Protein AF-A0A4R9VDP4-F1 (afdb_monomer_lite)

Structure (mmCIF, N/CA/C/O backbone):
data_AF-A0A4R9VDP4-F1
#
_entry.id   AF-A0A4R9VDP4-F1
#
loop_
_atom_site.group_PDB
_atom_site.id
_atom_site.type_symbol
_atom_site.label_atom_id
_atom_site.label_alt_id
_atom_site.label_comp_id
_atom_site.label_asym_id
_atom_site.label_entity_id
_atom_site.label_seq_id
_atom_site.pdbx_PDB_ins_code
_atom_site.Cartn_x
_atom_site.Cartn_y
_atom_site.Cartn_z
_atom_site.occupancy
_atom_site.B_iso_or_equiv
_atom_site.auth_seq_id
_atom_site.auth_comp_id
_atom_site.auth_asym_id
_atom_site.auth_atom_id
_atom_site.pdbx_PDB_model_num
ATOM 1 N N . MET A 1 1 ? -4.371 5.108 30.693 1.00 53.44 1 MET A N 1
ATOM 2 C CA . MET A 1 1 ? -3.640 4.528 29.548 1.00 53.44 1 MET A CA 1
ATOM 3 C C . MET A 1 1 ? -4.678 3.857 28.670 1.00 53.44 1 MET A C 1
ATOM 5 O O . MET A 1 1 ? -5.369 2.988 29.178 1.00 53.44 1 MET A O 1
ATOM 9 N N . THR A 1 2 ? -4.873 4.322 27.438 1.00 74.31 2 THR A N 1
ATOM 10 C CA . THR A 1 2 ? -5.838 3.727 26.499 1.00 74.31 2 THR A CA 1
ATOM 11 C C . THR A 1 2 ? -5.316 2.366 26.051 1.00 74.31 2 THR A C 1
ATOM 13 O O . THR A 1 2 ? -4.155 2.267 25.656 1.00 74.31 2 THR A O 1
ATOM 16 N N . GLU A 1 3 ? -6.136 1.321 26.150 1.00 79.31 3 GLU A N 1
ATOM 17 C CA . GLU A 1 3 ? -5.791 0.001 25.617 1.00 79.31 3 GLU A CA 1
ATOM 18 C C . GLU A 1 3 ? -5.588 0.103 24.094 1.00 79.31 3 GLU A C 1
ATOM 20 O O . GLU A 1 3 ? -6.396 0.747 23.419 1.00 79.31 3 GLU A O 1
ATOM 25 N N . PRO A 1 4 ? -4.505 -0.466 23.530 1.00 78.75 4 PRO A N 1
ATOM 26 C CA . PRO A 1 4 ? -4.232 -0.351 22.106 1.00 78.75 4 PRO A CA 1
ATOM 27 C C . PRO A 1 4 ? -5.311 -1.077 21.300 1.00 78.75 4 PRO A C 1
ATOM 29 O O . PRO A 1 4 ? -5.594 -2.255 21.524 1.00 78.75 4 PRO A O 1
ATOM 32 N N . SER A 1 5 ? -5.899 -0.372 20.335 1.00 83.88 5 SER A N 1
ATOM 33 C CA . SER A 1 5 ? -6.857 -0.945 19.393 1.00 83.88 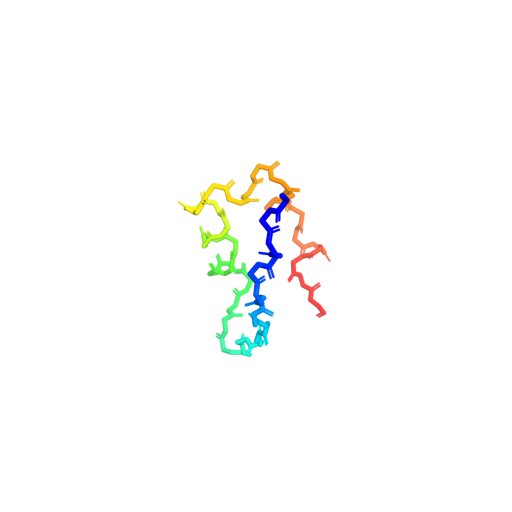5 SER A CA 1
ATOM 34 C C . SER A 1 5 ? -6.239 -2.141 18.661 1.00 83.88 5 SER A C 1
ATOM 36 O O . SER A 1 5 ? -5.111 -2.067 18.170 1.00 83.88 5 SER A O 1
ATOM 38 N N . ARG A 1 6 ? -6.978 -3.251 18.557 1.00 88.75 6 ARG A N 1
ATOM 39 C CA . ARG A 1 6 ? -6.532 -4.442 17.822 1.00 88.75 6 ARG A CA 1
ATOM 40 C C . ARG A 1 6 ? -6.463 -4.130 16.324 1.00 88.75 6 ARG A C 1
ATOM 42 O O . ARG A 1 6 ? -7.495 -3.927 15.693 1.00 88.75 6 ARG A O 1
ATOM 49 N N . VAL A 1 7 ? -5.257 -4.121 15.761 1.00 87.38 7 VAL A N 1
ATOM 50 C CA . VAL A 1 7 ? -5.031 -3.962 14.316 1.00 87.38 7 VAL A CA 1
ATOM 51 C C . VAL A 1 7 ? -5.131 -5.330 13.640 1.00 87.38 7 VAL A C 1
ATOM 53 O O . VAL A 1 7 ? -4.519 -6.297 14.096 1.00 87.38 7 VAL A O 1
ATOM 56 N N . LEU A 1 8 ? -5.922 -5.418 12.570 1.00 90.75 8 LEU A N 1
ATOM 57 C CA . LEU A 1 8 ? -6.018 -6.606 11.724 1.00 90.75 8 LEU A CA 1
ATOM 58 C C . LEU A 1 8 ? -5.188 -6.386 10.462 1.00 90.75 8 LEU A C 1
ATOM 60 O O . LEU A 1 8 ? -5.314 -5.355 9.808 1.00 90.75 8 LEU A O 1
ATOM 64 N N . TYR A 1 9 ? -4.355 -7.367 10.130 1.00 87.06 9 TYR A N 1
ATOM 65 C CA . TYR A 1 9 ? -3.528 -7.359 8.929 1.00 87.06 9 TYR A CA 1
ATOM 66 C C . TYR A 1 9 ? -4.082 -8.362 7.916 1.00 87.06 9 TYR A C 1
ATOM 68 O O . TYR A 1 9 ? -4.501 -9.457 8.295 1.00 87.06 9 TYR A O 1
ATOM 76 N N . ALA A 1 10 ? -4.061 -7.989 6.639 1.00 86.38 10 ALA A N 1
ATOM 77 C CA . ALA A 1 10 ? -4.450 -8.830 5.512 1.00 86.38 10 ALA A CA 1
ATOM 78 C C . ALA A 1 10 ? -3.485 -8.610 4.337 1.00 86.38 10 ALA A C 1
ATOM 80 O O . ALA A 1 10 ? -2.792 -7.593 4.280 1.00 86.38 10 ALA A O 1
ATOM 81 N N . SER A 1 11 ? -3.440 -9.574 3.419 1.00 87.25 11 SER A N 1
ATOM 82 C CA . SER A 1 11 ? -2.705 -9.482 2.156 1.00 87.25 11 SER A CA 1
ATOM 83 C C . SER A 1 11 ? -3.712 -9.438 1.013 1.00 87.25 11 SER A C 1
ATOM 85 O O . SER A 1 11 ? -4.654 -10.228 1.012 1.00 87.25 11 SER A O 1
ATOM 87 N N . GLU A 1 12 ? -3.505 -8.524 0.066 1.00 87.69 12 GLU A N 1
ATOM 88 C CA . GLU A 1 12 ? -4.302 -8.410 -1.156 1.00 87.69 12 GLU A CA 1
ATOM 89 C C . GLU A 1 12 ? -3.437 -8.844 -2.352 1.00 87.69 12 GLU A C 1
ATOM 91 O O . GLU A 1 12 ? -2.621 -8.055 -2.828 1.00 87.69 12 GLU A O 1
ATOM 96 N N . PRO A 1 13 ? -3.541 -10.101 -2.819 1.00 86.88 13 PRO A N 1
ATOM 97 C CA . PRO A 1 13 ? -2.641 -10.644 -3.839 1.00 86.88 13 PRO A CA 1
ATOM 98 C C . PRO A 1 13 ? -2.912 -10.101 -5.247 1.00 86.88 13 PRO A C 1
ATOM 100 O O .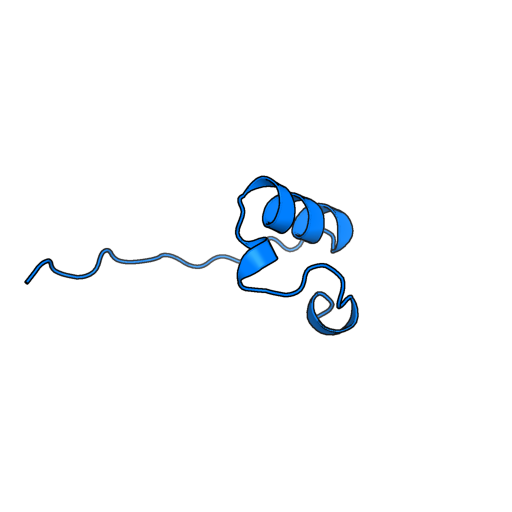 PRO A 1 13 ? -2.068 -10.254 -6.125 1.00 86.88 13 PRO A O 1
ATOM 103 N N . ALA A 1 14 ? -4.085 -9.505 -5.479 1.00 91.00 14 ALA A N 1
ATOM 104 C CA . ALA A 1 14 ? -4.434 -8.893 -6.757 1.00 91.00 14 ALA A CA 1
ATOM 105 C C . ALA A 1 14 ? -3.913 -7.451 -6.896 1.00 91.00 14 ALA A C 1
ATOM 107 O O . ALA A 1 14 ? -3.959 -6.905 -7.995 1.00 91.00 14 ALA A O 1
ATOM 108 N N . LEU A 1 15 ? -3.428 -6.848 -5.804 1.00 88.56 15 LEU A N 1
ATOM 109 C CA . LEU A 1 15 ? -2.923 -5.480 -5.782 1.00 88.56 15 LEU A CA 1
ATOM 110 C C . LEU A 1 15 ? -1.490 -5.441 -6.315 1.00 88.56 15 LEU A C 1
ATOM 112 O O . LEU A 1 15 ? -0.570 -5.974 -5.690 1.00 88.56 15 LEU A O 1
ATOM 116 N N . ASP A 1 16 ? -1.290 -4.796 -7.459 1.00 88.88 16 ASP A N 1
ATOM 117 C CA . ASP A 1 16 ? 0.046 -4.627 -8.018 1.00 88.88 16 ASP A CA 1
ATOM 118 C C . ASP A 1 16 ? 0.845 -3.518 -7.305 1.00 88.88 16 ASP A C 1
ATOM 120 O O . ASP A 1 16 ? 0.318 -2.693 -6.553 1.00 88.88 16 ASP A O 1
ATOM 124 N N . VAL A 1 17 ? 2.159 -3.501 -7.542 1.00 86.88 17 VAL A N 1
ATOM 125 C CA . VAL A 1 17 ? 3.097 -2.568 -6.899 1.00 86.88 17 VAL A CA 1
ATOM 126 C C . VAL A 1 17 ? 2.766 -1.103 -7.200 1.00 86.88 17 VAL A C 1
ATOM 128 O O . VAL A 1 17 ? 2.931 -0.255 -6.318 1.00 86.88 17 VAL A O 1
ATOM 131 N N . ALA A 1 18 ? 2.291 -0.780 -8.406 1.00 88.56 18 ALA A N 1
ATOM 132 C CA . ALA A 1 18 ? 1.957 0.592 -8.774 1.00 88.56 18 ALA A CA 1
ATOM 133 C C . ALA A 1 18 ? 0.689 1.058 -8.051 1.00 88.56 18 ALA A C 1
ATOM 135 O O . ALA A 1 18 ? 0.653 2.181 -7.533 1.00 88.56 18 ALA A O 1
ATOM 136 N N . GLU A 1 19 ? -0.318 0.189 -7.950 1.00 90.25 19 GLU A N 1
ATOM 137 C CA . GLU A 1 19 ? -1.528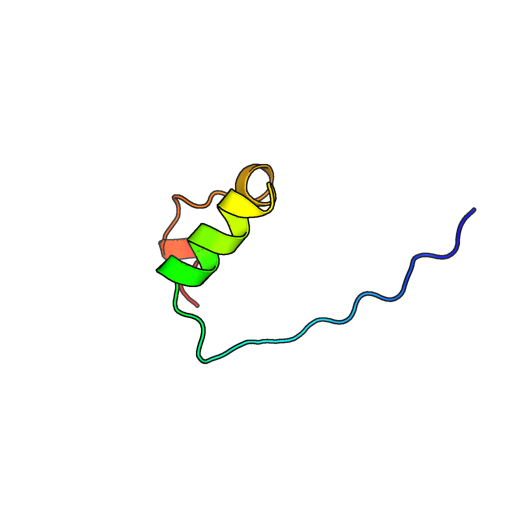 0.478 -7.181 1.00 90.25 19 GLU A CA 1
ATOM 138 C C . GLU A 1 19 ? -1.222 0.602 -5.680 1.00 90.25 19 GLU A C 1
ATOM 140 O O . GLU A 1 19 ? -1.605 1.589 -5.045 1.00 90.25 19 GLU A O 1
ATOM 145 N N . PHE A 1 20 ? -0.425 -0.312 -5.121 1.00 88.62 20 PHE A N 1
ATOM 146 C CA . PHE A 1 20 ? 0.024 -0.239 -3.729 1.00 88.62 20 PHE A CA 1
ATOM 147 C C . PHE A 1 20 ? 0.792 1.058 -3.430 1.00 88.62 20 PHE A C 1
ATOM 149 O O . PHE A 1 20 ? 0.531 1.732 -2.428 1.00 88.62 20 PHE A O 1
ATOM 156 N N . ARG A 1 21 ? 1.705 1.457 -4.324 1.00 88.88 21 ARG A N 1
ATOM 157 C CA . ARG A 1 21 ? 2.455 2.715 -4.216 1.00 88.88 21 ARG A CA 1
ATOM 158 C C . ARG A 1 21 ? 1.523 3.923 -4.199 1.00 88.88 21 ARG A C 1
ATOM 160 O O . ARG A 1 21 ? 1.713 4.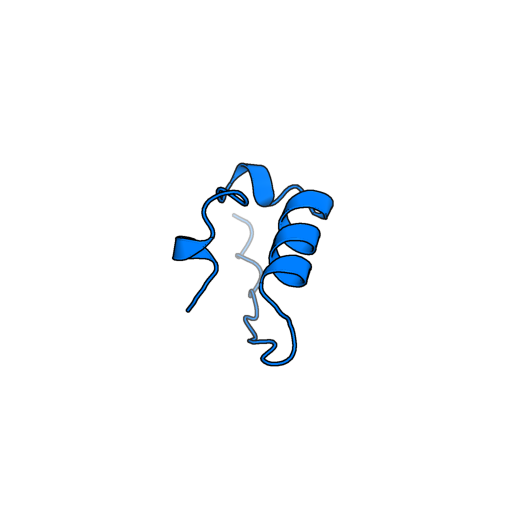833 -3.388 1.00 88.88 21 ARG A O 1
ATOM 167 N N . ARG A 1 22 ? 0.521 3.932 -5.079 1.00 89.50 22 ARG A N 1
ATOM 168 C CA . ARG A 1 22 ? -0.471 5.005 -5.155 1.00 89.50 22 ARG A CA 1
ATOM 169 C C . ARG A 1 22 ? -1.259 5.123 -3.854 1.00 89.50 22 ARG A C 1
ATOM 171 O O . ARG A 1 22 ? -1.350 6.223 -3.320 1.00 89.50 22 ARG A O 1
ATOM 178 N N . VAL A 1 23 ? -1.739 4.006 -3.305 1.00 89.31 23 VAL A N 1
ATOM 179 C CA . VAL A 1 23 ? -2.464 3.984 -2.024 1.00 89.31 23 VAL A CA 1
ATOM 180 C C . VAL A 1 23 ? -1.601 4.538 -0.890 1.00 89.31 23 VAL A C 1
ATOM 182 O O . VAL A 1 23 ? -2.086 5.343 -0.092 1.00 89.31 23 VAL A O 1
ATOM 185 N N . LEU A 1 24 ? -0.318 4.163 -0.824 1.00 87.88 24 LEU A N 1
ATOM 186 C CA . LEU A 1 24 ? 0.609 4.703 0.177 1.00 87.88 24 LEU A CA 1
ATOM 187 C C . LEU A 1 24 ? 0.769 6.224 0.056 1.00 87.88 24 LEU A C 1
ATOM 189 O O . LEU A 1 24 ? 0.723 6.920 1.073 1.00 87.88 24 LEU A O 1
ATOM 193 N N . ALA A 1 25 ? 0.938 6.737 -1.164 1.00 87.62 25 ALA A N 1
ATOM 194 C CA . ALA A 1 25 ? 1.078 8.168 -1.422 1.00 87.62 25 ALA A CA 1
ATOM 195 C C . ALA A 1 25 ? -0.213 8.946 -1.107 1.00 87.62 25 ALA A C 1
ATOM 197 O O . ALA A 1 25 ? -0.164 9.951 -0.401 1.00 87.62 25 ALA A O 1
ATOM 198 N N . GLU A 1 26 ? -1.369 8.461 -1.568 1.00 90.62 26 GLU A N 1
ATOM 199 C CA . GLU A 1 26 ? -2.672 9.109 -1.354 1.00 90.62 26 GLU A CA 1
ATOM 200 C C . GLU A 1 26 ? -3.109 9.078 0.122 1.00 90.62 26 GLU A C 1
ATOM 202 O O . GLU A 1 26 ? -3.792 9.992 0.580 1.00 90.62 26 GLU A O 1
ATOM 207 N N . SER A 1 27 ? -2.677 8.072 0.892 1.00 87.25 27 SER A N 1
ATOM 208 C CA . SER A 1 27 ? 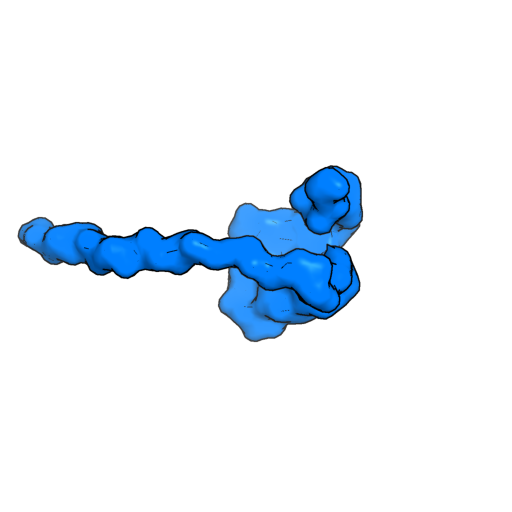-3.006 7.940 2.322 1.00 87.25 27 SER A CA 1
ATOM 209 C C . SER A 1 27 ? -2.062 8.714 3.255 1.00 87.25 27 SER A C 1
ATOM 211 O O . SER A 1 27 ? -2.240 8.661 4.471 1.00 87.25 27 SER A O 1
ATOM 213 N N . GLY A 1 28 ? -1.016 9.362 2.726 1.00 85.56 28 GLY A N 1
ATOM 214 C CA . GLY A 1 28 ? 0.042 10.006 3.525 1.00 85.56 28 GLY A CA 1
ATOM 215 C C . GLY A 1 28 ? 1.016 9.027 4.200 1.00 85.56 28 GLY A C 1
ATOM 216 O O . GLY A 1 28 ? 1.971 9.433 4.855 1.00 85.56 28 GLY A O 1
ATOM 217 N N . LEU A 1 29 ? 0.839 7.717 4.006 1.00 84.94 29 LEU A N 1
ATOM 218 C CA . LEU A 1 29 ? 1.740 6.688 4.544 1.00 84.94 29 LEU A CA 1
ATOM 219 C C . LEU A 1 29 ? 3.088 6.642 3.808 1.00 84.94 29 LEU A C 1
ATOM 221 O O . LEU A 1 29 ? 4.064 6.094 4.331 1.00 84.94 29 LEU A O 1
ATOM 225 N N . GLY A 1 30 ? 3.159 7.247 2.620 1.00 79.25 30 GLY A N 1
ATOM 226 C CA . GLY A 1 30 ? 4.391 7.405 1.850 1.00 79.25 30 GLY A CA 1
ATOM 227 C C . GLY A 1 30 ? 5.461 8.262 2.537 1.00 79.25 30 GLY A C 1
ATOM 228 O O . GLY A 1 30 ? 6.632 8.156 2.190 1.00 79.25 30 GLY A O 1
ATOM 229 N N . GLU A 1 31 ? 5.103 9.054 3.553 1.00 78.62 31 GLU A N 1
ATOM 230 C CA . GLU A 1 31 ? 6.080 9.797 4.364 1.00 78.62 31 GLU A CA 1
ATOM 231 C C . GLU A 1 31 ? 6.858 8.877 5.318 1.00 78.62 31 GLU A C 1
ATOM 233 O O . GLU A 1 31 ? 8.008 9.143 5.661 1.00 78.62 31 GLU A O 1
ATOM 238 N N . THR A 1 32 ? 6.242 7.770 5.751 1.00 77.62 32 THR A N 1
ATOM 239 C CA . THR A 1 32 ? 6.851 6.822 6.702 1.00 77.62 32 THR A CA 1
ATOM 240 C C . THR A 1 32 ? 7.575 5.672 5.996 1.00 77.62 32 THR A C 1
ATOM 242 O O . THR A 1 32 ? 8.471 5.051 6.572 1.00 77.62 32 THR A O 1
ATOM 245 N N . ARG A 1 33 ? 7.208 5.373 4.742 1.00 69.69 33 ARG A N 1
ATOM 246 C CA . ARG A 1 33 ? 7.833 4.330 3.919 1.00 69.69 33 ARG A CA 1
ATOM 247 C C . ARG A 1 33 ? 8.162 4.889 2.530 1.00 69.69 33 ARG A C 1
ATOM 249 O O . ARG A 1 33 ? 7.233 5.318 1.854 1.00 69.69 33 ARG A O 1
ATOM 256 N N . PRO A 1 34 ? 9.430 4.828 2.069 1.00 74.62 34 PRO A N 1
ATOM 257 C CA . PRO A 1 34 ? 9.792 5.338 0.751 1.00 74.62 34 PRO A CA 1
ATOM 258 C C . PRO A 1 34 ? 9.015 4.595 -0.340 1.00 74.62 34 PRO A C 1
ATOM 260 O O . PRO A 1 34 ? 9.175 3.388 -0.519 1.00 74.62 34 PRO A O 1
ATOM 263 N N . VAL A 1 35 ? 8.156 5.337 -1.040 1.00 80.62 35 VAL A N 1
ATOM 264 C CA . VAL A 1 35 ? 7.330 4.866 -2.165 1.00 80.62 35 VAL A CA 1
ATOM 265 C C . VAL A 1 35 ? 8.118 4.760 -3.470 1.00 80.62 35 VAL A C 1
ATOM 267 O O . VAL A 1 35 ? 7.665 4.122 -4.413 1.00 80.62 35 VAL A O 1
ATOM 270 N N . ASP A 1 36 ? 9.300 5.372 -3.526 1.00 77.38 36 ASP A N 1
ATOM 271 C CA . ASP A 1 36 ? 10.173 5.381 -4.704 1.00 77.38 36 ASP A CA 1
ATOM 272 C C . ASP A 1 36 ?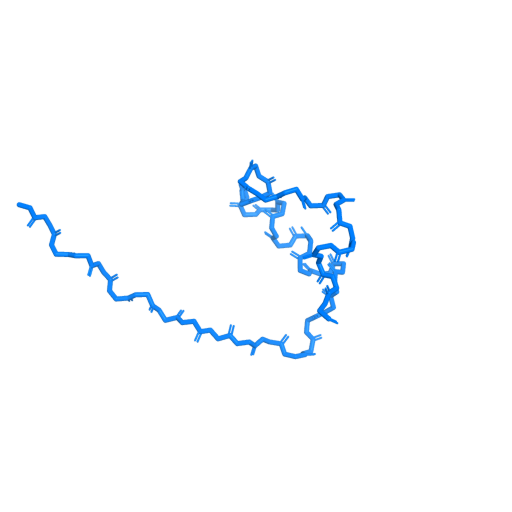 11.154 4.196 -4.737 1.00 77.38 36 ASP A C 1
ATOM 274 O O . ASP A 1 36 ? 11.861 4.007 -5.723 1.00 77.38 36 ASP A O 1
ATOM 278 N N . ASP A 1 37 ? 11.202 3.388 -3.675 1.00 79.50 37 ASP A N 1
ATOM 279 C CA . ASP A 1 37 ? 12.071 2.213 -3.576 1.00 79.50 37 ASP A CA 1
ATOM 280 C C . ASP A 1 37 ? 11.310 0.950 -4.002 1.00 79.50 37 ASP A C 1
ATOM 282 O O . ASP A 1 37 ? 10.770 0.200 -3.185 1.00 79.50 37 ASP A O 1
ATOM 286 N N . GLU A 1 38 ? 11.246 0.736 -5.315 1.00 77.12 38 GLU A N 1
ATOM 287 C CA . GLU A 1 38 ? 10.522 -0.376 -5.943 1.00 77.12 38 GLU A CA 1
ATOM 288 C C . GLU A 1 38 ? 10.992 -1.751 -5.437 1.00 77.12 38 GLU A C 1
ATOM 290 O O . GLU A 1 38 ? 10.176 -2.652 -5.231 1.00 77.12 38 GLU A O 1
ATOM 295 N N . ALA A 1 39 ? 12.287 -1.892 -5.133 1.00 80.19 39 ALA A N 1
ATOM 296 C CA . ALA A 1 39 ? 12.870 -3.121 -4.595 1.00 80.19 39 ALA A CA 1
ATOM 297 C C . ALA A 1 39 ? 12.314 -3.484 -3.207 1.00 80.19 39 ALA A C 1
ATOM 299 O O . ALA A 1 39 ? 12.318 -4.652 -2.824 1.00 80.19 39 ALA A O 1
ATOM 300 N N . ARG A 1 40 ? 11.817 -2.497 -2.450 1.00 76.31 40 ARG A N 1
ATOM 301 C CA . ARG A 1 40 ? 11.147 -2.704 -1.154 1.00 76.31 40 ARG A CA 1
ATOM 302 C C . ARG A 1 40 ? 9.635 -2.869 -1.257 1.00 76.31 40 ARG A C 1
ATOM 304 O O . ARG A 1 40 ? 8.996 -3.140 -0.231 1.00 76.31 40 ARG A O 1
ATOM 311 N N . LEU A 1 41 ? 9.061 -2.628 -2.431 1.00 77.19 41 LEU A N 1
ATOM 312 C CA . LEU A 1 41 ? 7.634 -2.783 -2.711 1.00 77.19 41 LEU A CA 1
ATOM 313 C C . LEU A 1 41 ? 7.339 -4.102 -3.430 1.00 77.19 41 LEU A C 1
ATOM 315 O O . LEU A 1 41 ? 6.243 -4.632 -3.277 1.00 77.19 41 LEU A O 1
ATOM 319 N N . THR A 1 42 ? 8.319 -4.659 -4.140 1.00 70.38 42 THR A N 1
ATOM 320 C CA . THR A 1 42 ? 8.275 -6.044 -4.610 1.00 70.38 42 THR A CA 1
ATOM 321 C C . THR A 1 42 ? 8.592 -6.997 -3.452 1.00 70.38 42 THR A C 1
ATOM 323 O O . THR A 1 42 ? 9.542 -6.783 -2.699 1.00 70.38 42 THR A O 1
ATOM 326 N N . THR A 1 43 ? 7.754 -8.017 -3.270 1.00 63.06 43 THR A N 1
ATOM 327 C CA . THR A 1 43 ? 8.027 -9.182 -2.406 1.00 63.06 43 THR A CA 1
ATOM 328 C C . THR A 1 43 ? 8.614 -10.305 -3.242 1.00 63.06 43 THR A C 1
ATOM 330 O O . THR A 1 43 ? 8.202 -10.417 -4.418 1.00 63.06 43 THR A O 1
#

Radius of gyration: 12.97 Å; chains: 1; bounding box: 20×21×38 Å

Foldseek 3Di:
DDDDDDDDDDDDPVQDLVNVLVCCVVVVVCVVPPSPPSVVSPD

Secondary structure (DSSP, 8-state):
-PPPP-------TT--HHHHHHHHHHTTGGGTS-TT-GGGT--

Sequence (43 aa):
MTEPSRVLYASEPALDVAEFRRVLAESGLGETRPVDDEARLTT

pLDDT: mean 82.5, std 7.94, range [53.44, 91.0]